Protein AF-A0AAX1EG42-F1 (afdb_monomer)

Sequence (91 aa):
MNEKTILQIFKDQMFRLRLMREGLQLSIDEIYALLNATTPSQQQLIYQLIENCIQKRYLEPAKHSSLPFAIQDVYTITVPGLIKVDEDLFT

Nearest PDB structures (foldseek):
  5x11-assembly4_G  TM=7.120E-01  e=8.576E-02  Bacillus spizizenii str. W23
  5xoh-assembly1_A-2  TM=4.940E-01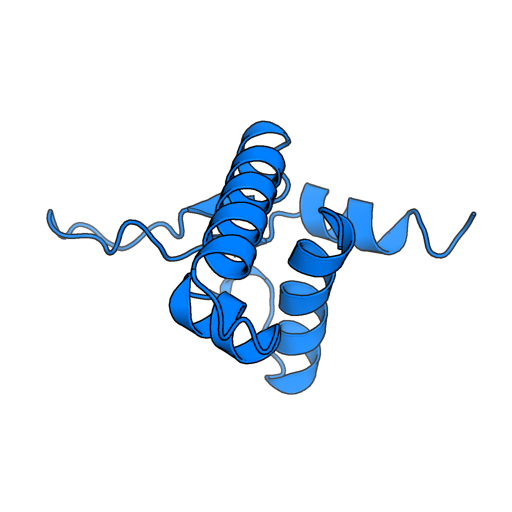  e=8.025E-02  Kitagawia praeruptora
  6i72-assembly1_A  TM=6.682E-01  e=3.239E-01  Fragaria x ananassa
  4xgc-assembly1_E  TM=5.303E-01  e=1.560E-01  Drosophila melanogaster
  5cvv-assembly1_A  TM=5.707E-01  e=5.512E-01  Clarkia breweri

Organism: NCBI:txid454

Solvent-accessible surface area (backbone atoms only — not comparable to full-atom values): 5297 Å² total; per-residue (Å²): 138,54,56,62,60,59,52,44,51,57,54,52,48,24,64,75,70,72,36,53,60,92,73,44,71,46,38,57,66,54,53,32,60,77,66,65,47,84,47,72,70,48,45,52,53,51,50,54,38,50,52,50,30,38,77,71,49,22,30,43,71,51,85,63,76,96,48,101,75,56,71,88,51,29,31,24,62,31,72,63,24,53,50,60,60,52,56,71,74,80,113

Radius of gyration: 12.92 Å; Cα contacts (8 Å, |Δi|>4): 99; chains: 1; bounding box: 34×26×36 Å

Foldseek 3Di:
DALLLQLVVQVVCCVVVVHDQLRDKDFLVRSCVSVVPPDPVSSVVVVVSVVVCVVVVQKDANDDPDDPPPDRGMITGDPVVVVVNVVVVVD

pLDDT: mean 85.61, std 15.62, range [41.34, 95.44]

Mean predicted aligned error: 5.81 Å

Secondary structure (DSSP, 8-state):
--HHHHHHHHHHHHHHHT--GGG--EEHHHHHHHTT--SHHHHHHHHHHHHHHHHTTSEEE----S-TT--TTEEEE-HHHHHHHHHTT--

Structure (mmCIF, N/CA/C/O backbone):
data_AF-A0AAX1EG42-F1
#
_entry.id   AF-A0AAX1EG42-F1
#
loop_
_atom_site.group_PDB
_atom_site.id
_atom_site.type_symbol
_atom_site.label_atom_id
_atom_site.label_alt_id
_atom_site.label_comp_id
_atom_site.label_asym_id
_atom_site.label_entity_id
_atom_site.label_seq_id
_atom_site.pdbx_PDB_ins_code
_atom_site.Cartn_x
_atom_site.Cartn_y
_atom_site.Cartn_z
_atom_site.occupancy
_atom_site.B_iso_or_equiv
_atom_site.auth_seq_id
_atom_site.auth_comp_id
_atom_site.auth_asym_id
_atom_site.auth_atom_id
_atom_site.pdbx_PDB_model_num
ATOM 1 N N . MET A 1 1 ? -3.003 0.364 13.154 1.00 75.25 1 MET A N 1
ATOM 2 C CA . MET A 1 1 ? -2.615 0.349 11.729 1.00 75.25 1 MET A CA 1
ATOM 3 C C . MET A 1 1 ? -1.935 1.668 11.413 1.00 75.25 1 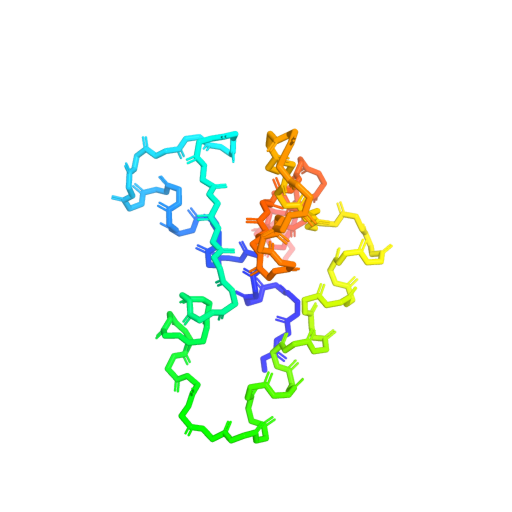MET A C 1
ATOM 5 O O . MET A 1 1 ? -2.364 2.679 11.956 1.00 75.25 1 MET A O 1
ATOM 9 N N . ASN A 1 2 ? -0.857 1.661 10.636 1.00 87.56 2 ASN A N 1
ATOM 10 C CA . ASN A 1 2 ? -0.081 2.861 10.313 1.00 87.56 2 ASN A CA 1
ATOM 11 C C . ASN A 1 2 ? 0.347 2.843 8.836 1.00 87.56 2 ASN A C 1
ATOM 13 O O . ASN A 1 2 ? 0.070 1.886 8.117 1.00 87.56 2 ASN A O 1
ATOM 17 N N . GLU A 1 3 ? 1.037 3.893 8.389 1.00 88.12 3 GLU A N 1
ATOM 18 C CA . GLU A 1 3 ? 1.535 4.026 7.010 1.00 88.12 3 GLU A CA 1
ATOM 19 C C . GLU A 1 3 ? 2.385 2.825 6.577 1.00 88.12 3 GLU A C 1
ATOM 21 O O . GLU A 1 3 ? 2.254 2.343 5.456 1.00 88.12 3 GLU A O 1
ATOM 26 N N . LYS A 1 4 ? 3.198 2.269 7.486 1.00 90.50 4 LYS A N 1
ATOM 27 C CA . LYS A 1 4 ? 4.010 1.075 7.213 1.00 90.50 4 LYS A CA 1
ATOM 28 C C . LYS A 1 4 ? 3.145 -0.120 6.822 1.00 90.50 4 LYS A C 1
ATOM 30 O O . LYS A 1 4 ? 3.539 -0.874 5.942 1.00 90.50 4 LYS A O 1
ATOM 35 N N . THR A 1 5 ? 1.969 -0.284 7.435 1.00 92.75 5 THR A N 1
ATOM 36 C CA . THR A 1 5 ? 1.029 -1.345 7.048 1.00 92.75 5 THR A CA 1
ATOM 37 C C . THR A 1 5 ? 0.610 -1.198 5.586 1.00 92.75 5 THR A C 1
ATOM 39 O O . THR A 1 5 ? 0.604 -2.188 4.867 1.00 92.75 5 THR A O 1
ATOM 42 N N . ILE A 1 6 ? 0.332 0.028 5.128 1.00 94.56 6 ILE A N 1
ATOM 43 C CA . ILE A 1 6 ? -0.019 0.286 3.726 1.00 94.56 6 ILE A CA 1
ATOM 44 C C . ILE A 1 6 ? 1.147 -0.081 2.808 1.00 94.56 6 ILE A C 1
ATOM 46 O O . ILE A 1 6 ? 0.972 -0.846 1.867 1.00 94.56 6 ILE A O 1
ATOM 50 N N . LEU A 1 7 ? 2.351 0.412 3.102 1.00 95.00 7 LEU A N 1
ATOM 51 C CA . LEU A 1 7 ? 3.520 0.174 2.251 1.00 95.00 7 LEU A CA 1
ATOM 52 C C . LEU A 1 7 ? 3.927 -1.309 2.197 1.00 95.00 7 LEU A C 1
ATOM 54 O O . LEU A 1 7 ? 4.338 -1.796 1.143 1.00 95.00 7 LEU A O 1
ATOM 58 N N . GLN A 1 8 ? 3.770 -2.042 3.303 1.00 94.56 8 GLN A N 1
ATOM 59 C CA . GLN A 1 8 ? 4.039 -3.481 3.349 1.00 94.56 8 GLN A CA 1
ATOM 60 C C . GLN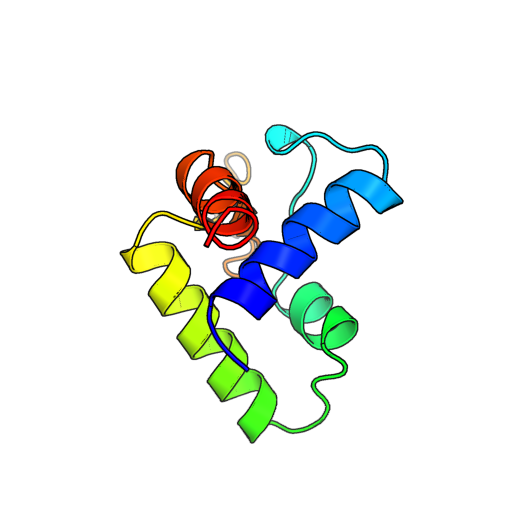 A 1 8 ? 3.127 -4.274 2.414 1.00 94.56 8 GLN A C 1
ATOM 62 O O . GLN A 1 8 ? 3.602 -5.205 1.782 1.00 94.56 8 GLN A O 1
ATOM 67 N N . ILE A 1 9 ? 1.865 -3.873 2.226 1.00 95.44 9 ILE A N 1
ATOM 68 C CA . ILE A 1 9 ? 0.965 -4.555 1.281 1.00 95.44 9 ILE A CA 1
ATOM 69 C C . ILE A 1 9 ? 1.539 -4.531 -0.133 1.00 95.44 9 ILE A C 1
ATOM 71 O O . ILE A 1 9 ? 1.532 -5.555 -0.813 1.00 95.44 9 ILE A O 1
ATOM 75 N N . PHE A 1 10 ? 2.057 -3.383 -0.575 1.00 94.75 10 PHE A N 1
ATOM 76 C CA . PHE A 1 10 ? 2.677 -3.275 -1.895 1.00 94.75 10 PHE A CA 1
ATOM 77 C C . PHE A 1 10 ? 3.890 -4.197 -2.000 1.00 94.75 10 PHE A C 1
ATOM 79 O O . PHE A 1 10 ? 4.006 -4.949 -2.965 1.00 94.75 10 PHE A O 1
ATOM 86 N N . LYS A 1 11 ? 4.761 -4.197 -0.986 1.00 93.19 11 LYS A N 1
ATOM 87 C CA . LYS A 1 11 ? 5.929 -5.082 -0.946 1.00 93.19 11 LYS A CA 1
ATOM 88 C C . LYS A 1 11 ? 5.520 -6.562 -0.968 1.00 93.19 11 LYS A C 1
ATOM 90 O O . LYS A 1 11 ? 6.039 -7.326 -1.779 1.00 93.19 11 LYS A O 1
ATOM 95 N N . ASP A 1 12 ? 4.548 -6.956 -0.156 1.00 94.75 12 ASP A N 1
ATOM 96 C CA . ASP A 1 12 ? 4.038 -8.326 -0.088 1.00 94.75 12 ASP A CA 1
ATOM 97 C C . ASP A 1 12 ? 3.411 -8.766 -1.416 1.00 94.75 12 ASP A C 1
ATOM 99 O O . ASP A 1 12 ? 3.674 -9.874 -1.889 1.00 94.75 12 ASP A O 1
ATOM 103 N N . GLN A 1 13 ? 2.628 -7.897 -2.069 1.00 94.88 13 GLN A N 1
ATOM 104 C CA . GLN A 1 13 ? 2.066 -8.194 -3.389 1.00 94.88 13 GLN A CA 1
ATOM 105 C C . GLN A 1 13 ? 3.149 -8.287 -4.472 1.00 94.88 13 GLN A C 1
ATOM 107 O O . GLN A 1 13 ? 3.047 -9.163 -5.331 1.00 94.88 13 GLN A O 1
ATOM 112 N N . MET A 1 14 ? 4.210 -7.470 -4.420 1.00 93.50 14 MET A N 1
ATOM 113 C CA . MET A 1 14 ? 5.354 -7.589 -5.338 1.00 93.50 14 MET A CA 1
ATOM 114 C C . MET A 1 14 ? 5.979 -8.986 -5.253 1.00 93.50 14 MET A C 1
ATOM 116 O O . MET A 1 14 ? 6.171 -9.644 -6.278 1.00 93.50 14 MET A O 1
ATOM 120 N N . PHE A 1 15 ? 6.229 -9.487 -4.039 1.00 92.38 15 PHE A N 1
ATOM 121 C CA . PHE A 1 15 ? 6.773 -10.834 -3.846 1.00 92.38 15 PHE A CA 1
ATOM 122 C C . PHE A 1 15 ? 5.790 -11.928 -4.262 1.00 92.38 15 PHE A C 1
ATOM 124 O O . PHE A 1 15 ? 6.166 -12.852 -4.988 1.00 92.38 15 PHE A O 1
ATOM 131 N N . ARG A 1 16 ? 4.526 -11.821 -3.840 1.00 94.56 16 ARG A N 1
ATOM 132 C CA . ARG A 1 16 ? 3.486 -12.817 -4.125 1.00 94.56 16 ARG A CA 1
ATOM 133 C C . ARG A 1 16 ? 3.223 -12.968 -5.623 1.00 94.56 16 ARG A C 1
ATOM 135 O O . ARG A 1 16 ? 3.081 -14.090 -6.102 1.00 94.56 16 ARG A O 1
ATOM 142 N N . LEU A 1 17 ? 3.157 -11.856 -6.352 1.00 92.19 17 LEU A N 1
ATOM 143 C CA . LEU A 1 17 ? 2.855 -11.829 -7.785 1.00 92.19 17 LEU A CA 1
ATOM 144 C C . LEU A 1 17 ? 4.113 -11.893 -8.663 1.00 92.19 17 LEU A C 1
ATOM 146 O O . LEU A 1 17 ? 3.997 -11.983 -9.881 1.00 92.19 17 LEU A O 1
ATOM 150 N N . ARG A 1 18 ? 5.311 -11.881 -8.058 1.00 92.19 18 ARG A N 1
ATOM 151 C CA . ARG A 1 18 ? 6.610 -11.789 -8.750 1.00 92.19 18 ARG A CA 1
ATOM 152 C C . ARG A 1 18 ? 6.690 -10.575 -9.682 1.00 92.19 18 ARG A C 1
ATOM 154 O O . ARG A 1 18 ? 7.240 -10.657 -10.779 1.00 92.19 18 ARG A O 1
ATOM 161 N N . LEU A 1 19 ? 6.136 -9.453 -9.233 1.00 91.12 19 LEU A N 1
ATOM 162 C CA . LEU A 1 19 ? 6.116 -8.192 -9.965 1.00 91.12 19 LEU A CA 1
ATOM 163 C C . LEU A 1 19 ? 7.110 -7.206 -9.357 1.00 91.12 19 LEU A C 1
ATOM 165 O O . LEU A 1 19 ? 7.274 -7.121 -8.141 1.00 91.12 19 LEU A O 1
ATOM 169 N N . MET A 1 20 ? 7.754 -6.428 -10.223 1.00 90.81 20 MET A N 1
ATOM 170 C CA . MET A 1 20 ? 8.539 -5.266 -9.810 1.00 90.81 20 MET A CA 1
ATOM 171 C C . MET A 1 20 ? 7.617 -4.075 -9.540 1.00 90.81 20 MET A C 1
ATOM 173 O O . MET A 1 20 ? 6.477 -4.052 -10.000 1.00 90.81 20 MET A O 1
ATOM 177 N N . ARG A 1 21 ? 8.141 -3.052 -8.854 1.00 88.38 21 ARG A N 1
ATOM 178 C CA . ARG A 1 21 ? 7.439 -1.805 -8.502 1.00 88.38 21 ARG A CA 1
ATOM 179 C C . ARG A 1 21 ? 6.604 -1.235 -9.653 1.00 88.38 21 ARG A C 1
ATOM 181 O O . ARG A 1 21 ? 5.437 -0.929 -9.480 1.00 88.38 21 ARG A O 1
ATOM 188 N N . GLU A 1 22 ? 7.208 -1.131 -10.834 1.00 84.62 22 GLU A N 1
ATOM 189 C CA . GLU A 1 22 ? 6.591 -0.537 -12.030 1.00 84.62 22 GLU A CA 1
ATOM 190 C C . GLU A 1 22 ? 5.472 -1.396 -12.626 1.00 84.62 22 GLU A C 1
ATOM 192 O O . GLU A 1 22 ? 4.606 -0.880 -13.326 1.00 84.62 22 GLU A O 1
ATOM 197 N N . GLY A 1 23 ? 5.487 -2.698 -12.337 1.00 84.44 23 GLY A N 1
ATOM 198 C CA . GLY A 1 23 ? 4.461 -3.643 -12.758 1.00 84.44 23 GLY A CA 1
ATOM 199 C C . GLY A 1 23 ? 3.356 -3.852 -11.726 1.00 84.44 23 GLY A C 1
ATOM 200 O O . GLY A 1 23 ? 2.356 -4.476 -12.064 1.00 84.44 23 GLY A O 1
ATOM 201 N N . LEU A 1 24 ? 3.517 -3.357 -10.491 1.00 92.12 24 LEU A N 1
ATOM 202 C CA . LEU A 1 24 ? 2.500 -3.466 -9.451 1.00 92.12 24 LEU A CA 1
ATOM 203 C C . LEU A 1 24 ? 1.744 -2.146 -9.285 1.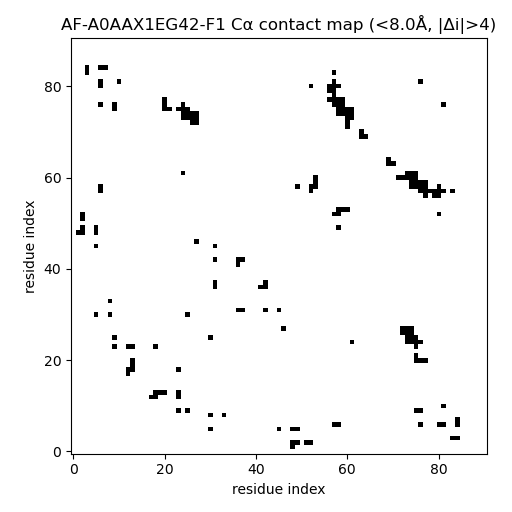00 92.12 24 LEU A C 1
ATOM 205 O O . LEU A 1 24 ? 2.303 -1.102 -8.937 1.00 92.12 24 LEU A O 1
ATOM 209 N N . GLN A 1 25 ? 0.437 -2.247 -9.470 1.00 92.94 25 GLN A N 1
ATOM 210 C CA . GLN A 1 25 ? -0.532 -1.202 -9.200 1.00 92.94 25 GLN A CA 1
ATOM 211 C C . GLN A 1 25 ? -1.642 -1.828 -8.365 1.00 92.94 25 GLN A C 1
ATOM 213 O O . GLN A 1 25 ? -2.056 -2.946 -8.660 1.00 92.94 25 GLN A O 1
ATOM 218 N N . LEU A 1 26 ? -2.074 -1.136 -7.316 1.00 92.94 26 LEU A N 1
ATOM 219 C CA . LEU A 1 26 ? -3.164 -1.586 -6.456 1.00 92.94 26 LEU A CA 1
ATOM 220 C C . LEU A 1 26 ? -4.218 -0.493 -6.383 1.00 92.94 26 LEU A C 1
ATOM 222 O O . LEU A 1 26 ? -3.905 0.663 -6.089 1.00 92.94 26 LEU A O 1
ATOM 226 N N . SER A 1 27 ? -5.459 -0.876 -6.645 1.00 93.12 27 SER A N 1
ATOM 227 C CA . SER A 1 27 ? -6.632 -0.045 -6.414 1.00 93.12 27 SER A CA 1
ATOM 228 C C . SER A 1 27 ? -6.960 0.075 -4.924 1.00 93.12 27 SER A C 1
ATOM 230 O O . SER A 1 27 ? -6.565 -0.765 -4.110 1.00 93.12 27 SER A O 1
ATOM 232 N N . ILE A 1 28 ? -7.727 1.100 -4.554 1.00 92.06 28 ILE A N 1
ATOM 233 C CA . ILE A 1 28 ? -8.218 1.284 -3.186 1.00 92.06 28 ILE A CA 1
ATOM 234 C C . ILE A 1 28 ? -9.019 0.070 -2.699 1.00 92.06 28 ILE A C 1
ATOM 236 O O . ILE A 1 28 ? -8.830 -0.371 -1.566 1.00 92.06 28 ILE A O 1
ATOM 240 N N . ASP A 1 29 ? -9.832 -0.527 -3.573 1.00 92.00 29 ASP A N 1
ATOM 241 C CA . ASP A 1 29 ? -10.645 -1.703 -3.262 1.00 92.00 29 ASP A CA 1
ATOM 242 C C . ASP A 1 29 ? -9.776 -2.933 -2.987 1.00 92.00 29 ASP A C 1
ATOM 244 O O . ASP A 1 29 ? -10.031 -3.687 -2.045 1.00 92.00 29 ASP A O 1
ATOM 248 N N . GLU A 1 30 ? -8.700 -3.120 -3.757 1.00 94.06 30 GLU A N 1
ATOM 249 C CA . GLU A 1 30 ? -7.725 -4.180 -3.498 1.00 94.06 30 GLU A CA 1
ATOM 250 C C . GLU A 1 30 ? -7.006 -3.958 -2.169 1.00 94.06 30 GLU A C 1
ATOM 252 O O . GLU A 1 30 ? -6.821 -4.908 -1.409 1.00 94.06 30 GLU A O 1
ATOM 257 N N . ILE A 1 31 ? -6.64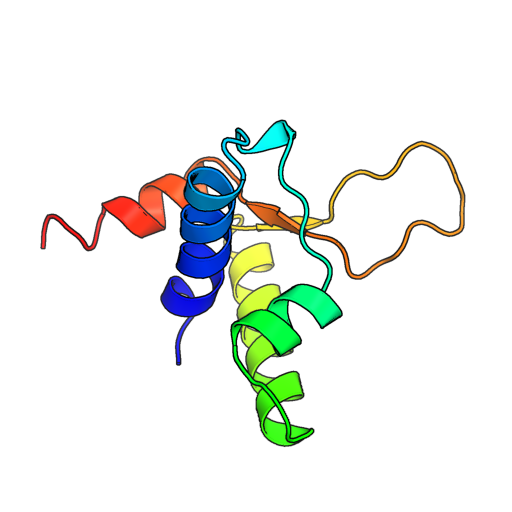2 -2.717 -1.841 1.00 94.44 31 ILE A N 1
ATOM 258 C CA . ILE A 1 31 ? -6.013 -2.393 -0.554 1.00 94.44 31 ILE A CA 1
ATOM 259 C C . ILE A 1 31 ? -6.983 -2.677 0.602 1.00 94.44 31 ILE A C 1
ATOM 261 O O . ILE A 1 31 ? -6.582 -3.278 1.602 1.00 94.44 31 ILE A O 1
ATOM 265 N N . TYR A 1 32 ? -8.262 -2.317 0.470 1.00 94.56 32 TYR A N 1
ATOM 266 C CA . TYR A 1 32 ? -9.294 -2.652 1.453 1.00 94.56 32 TYR A CA 1
ATOM 267 C C . TYR A 1 32 ? -9.452 -4.161 1.626 1.00 94.56 32 TYR A C 1
ATOM 269 O O . TYR A 1 32 ? -9.477 -4.644 2.760 1.00 94.56 32 TYR A O 1
ATOM 277 N N . ALA A 1 33 ? -9.502 -4.913 0.526 1.00 94.81 33 ALA A N 1
ATOM 278 C CA . ALA A 1 33 ? -9.607 -6.366 0.559 1.00 94.81 33 ALA A CA 1
ATOM 279 C C . ALA A 1 33 ? -8.380 -7.012 1.223 1.00 94.81 33 ALA A C 1
ATOM 281 O O . ALA A 1 33 ? -8.529 -7.873 2.088 1.00 94.81 33 ALA A O 1
ATOM 282 N N . LEU A 1 34 ? -7.169 -6.557 0.886 1.00 94.94 34 LEU A N 1
ATOM 283 C CA . LEU A 1 34 ? -5.915 -7.064 1.456 1.00 94.94 34 LEU A CA 1
ATOM 284 C C . LEU A 1 34 ? -5.787 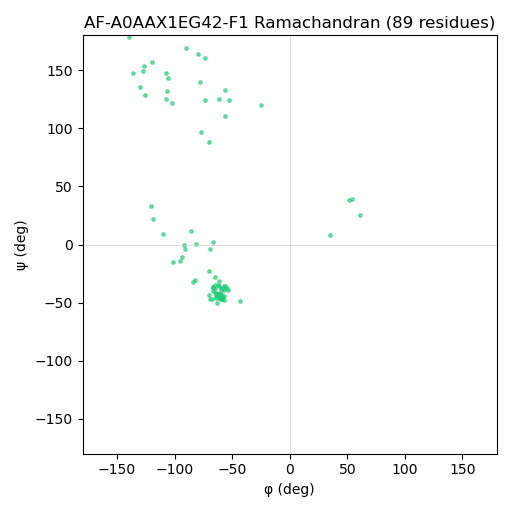-6.766 2.958 1.00 94.94 34 LEU A C 1
ATOM 286 O O . LEU A 1 34 ? -5.156 -7.533 3.684 1.00 94.94 34 LEU A O 1
ATOM 290 N N . LEU A 1 35 ? -6.424 -5.694 3.435 1.00 93.94 35 LEU A N 1
ATOM 291 C CA . LEU A 1 35 ? -6.498 -5.332 4.853 1.00 93.94 35 LEU A CA 1
ATOM 292 C C . LEU A 1 35 ? -7.719 -5.897 5.584 1.00 93.94 35 LEU A C 1
ATOM 294 O O . LEU A 1 35 ? -7.859 -5.660 6.784 1.00 93.94 35 LEU A O 1
ATOM 298 N N . ASN A 1 36 ? -8.594 -6.637 4.896 1.00 93.00 36 ASN A N 1
ATOM 299 C CA . ASN A 1 36 ? -9.885 -7.091 5.420 1.00 93.00 36 ASN A CA 1
ATOM 300 C C . ASN A 1 36 ? -10.726 -5.940 6.013 1.00 93.00 36 ASN A C 1
ATOM 302 O O . ASN A 1 36 ? -11.391 -6.094 7.041 1.00 93.00 36 ASN A O 1
ATOM 306 N N . ALA A 1 37 ? -10.682 -4.769 5.376 1.00 91.88 37 ALA A N 1
ATOM 307 C CA . ALA A 1 37 ? -11.393 -3.576 5.811 1.00 91.88 37 ALA A CA 1
ATOM 308 C C . ALA A 1 37 ? -12.880 -3.673 5.452 1.00 91.88 37 ALA A C 1
ATOM 310 O O . ALA A 1 37 ? -13.291 -3.392 4.327 1.00 91.88 37 ALA A O 1
ATOM 311 N N . THR A 1 38 ? -13.687 -4.090 6.425 1.00 90.12 38 THR A N 1
ATOM 312 C CA . THR A 1 38 ? -15.114 -4.400 6.223 1.00 90.12 38 THR A CA 1
ATOM 313 C C . THR A 1 38 ? -16.045 -3.288 6.692 1.00 90.12 38 THR A C 1
ATOM 315 O O . THR A 1 38 ? -17.218 -3.283 6.323 1.00 90.12 38 THR A O 1
ATOM 318 N N . THR A 1 39 ? -15.548 -2.333 7.486 1.00 93.50 39 THR A N 1
ATOM 319 C CA . THR A 1 39 ? -16.353 -1.215 7.995 1.00 93.50 39 THR A CA 1
ATOM 320 C C . THR A 1 39 ? -15.995 0.109 7.312 1.00 93.50 39 THR A C 1
ATOM 322 O O . THR A 1 39 ? -14.817 0.354 7.030 1.00 93.50 39 THR A O 1
ATOM 325 N N . PRO A 1 40 ? -16.963 1.032 7.138 1.00 92.56 40 PRO A N 1
ATOM 326 C CA . PRO A 1 40 ? -16.692 2.359 6.575 1.00 92.56 40 PRO A CA 1
ATOM 327 C C . PRO A 1 40 ? -15.637 3.149 7.362 1.00 92.56 40 PRO A C 1
ATOM 329 O O . PRO A 1 40 ? -14.807 3.843 6.785 1.00 92.56 40 PRO A O 1
ATOM 332 N N . SER A 1 41 ? -15.617 3.004 8.690 1.00 92.50 41 SER A N 1
ATOM 333 C CA . SER A 1 41 ? -14.625 3.654 9.553 1.00 92.50 41 SER A CA 1
ATOM 334 C C . SER A 1 41 ? -13.194 3.162 9.304 1.00 92.50 41 SER A C 1
ATOM 336 O O . SER A 1 41 ? -12.257 3.958 9.334 1.00 92.50 41 SER A O 1
ATOM 338 N N . GLN A 1 42 ? -13.010 1.866 9.030 1.00 92.69 42 GLN A N 1
ATOM 339 C CA . GLN A 1 42 ? -11.705 1.303 8.674 1.00 92.69 42 GLN A CA 1
ATOM 340 C C . GLN A 1 42 ? -11.268 1.768 7.287 1.00 92.69 42 GLN A C 1
ATOM 342 O O . GLN A 1 42 ? -10.119 2.164 7.116 1.00 92.69 42 GLN A O 1
ATOM 347 N N . GLN A 1 43 ? -12.186 1.768 6.320 1.00 93.00 43 GLN A N 1
ATOM 348 C CA . GLN A 1 43 ? -11.924 2.245 4.961 1.00 93.00 43 GLN A CA 1
ATOM 349 C C . GLN A 1 43 ? -11.507 3.720 4.947 1.00 93.00 43 GLN A C 1
ATOM 351 O O . GLN A 1 43 ? -10.524 4.073 4.296 1.00 93.00 43 GLN A O 1
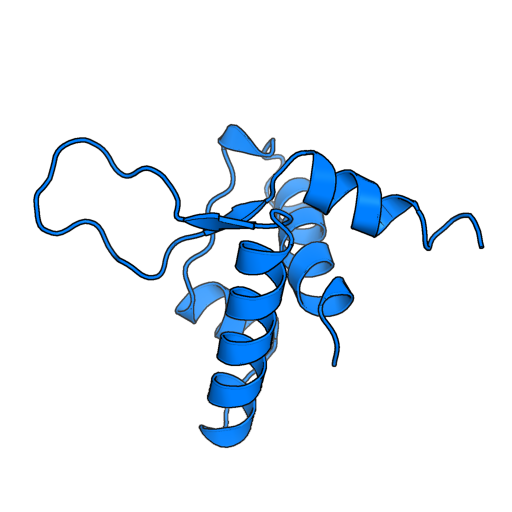ATOM 356 N N . GLN A 1 44 ? -12.176 4.563 5.738 1.00 93.50 44 GLN A N 1
ATOM 357 C CA . GLN A 1 44 ? -11.816 5.972 5.890 1.00 93.50 44 GLN A CA 1
ATOM 358 C C . GLN A 1 44 ? -10.423 6.146 6.512 1.00 93.50 44 GLN A C 1
ATOM 360 O O . GLN A 1 44 ? -9.634 6.956 6.030 1.00 93.50 44 GLN A O 1
ATOM 365 N N . LEU A 1 45 ? -10.089 5.361 7.542 1.00 94.69 45 LEU A N 1
ATOM 366 C CA . LEU A 1 45 ? -8.750 5.374 8.134 1.00 94.69 45 LEU A CA 1
ATOM 367 C C . LEU A 1 45 ? -7.677 4.947 7.119 1.00 94.69 45 LEU A C 1
ATOM 369 O O . LEU A 1 45 ? -6.622 5.569 7.044 1.00 94.69 45 LEU A O 1
ATOM 373 N N . ILE A 1 46 ? -7.929 3.894 6.336 1.00 94.44 46 ILE A N 1
ATOM 374 C CA . ILE A 1 46 ? -7.006 3.426 5.289 1.00 94.44 46 ILE A CA 1
ATOM 375 C C . ILE A 1 46 ? -6.801 4.506 4.235 1.00 94.44 46 ILE A C 1
ATOM 377 O O . ILE A 1 46 ? -5.662 4.781 3.866 1.00 94.44 46 ILE A O 1
ATOM 381 N N . TYR A 1 47 ? -7.884 5.142 3.794 1.00 93.12 47 TYR A N 1
ATOM 382 C CA . TYR A 1 47 ? -7.827 6.219 2.816 1.00 93.12 47 TYR A CA 1
ATOM 383 C C . TYR A 1 47 ? -6.959 7.384 3.318 1.00 93.12 47 TYR A C 1
ATOM 385 O O . TYR A 1 47 ? -6.031 7.799 2.631 1.00 93.12 47 TYR A O 1
ATOM 393 N N . GLN A 1 48 ? -7.151 7.821 4.567 1.00 94.06 48 GLN A N 1
ATOM 394 C CA . GLN A 1 48 ? -6.301 8.844 5.191 1.00 94.06 48 GLN A CA 1
ATOM 395 C C . GLN A 1 48 ? -4.822 8.430 5.267 1.00 94.06 48 GLN A C 1
ATOM 397 O O . GLN A 1 48 ? -3.930 9.252 5.058 1.00 94.06 48 GLN A O 1
ATOM 402 N N . LEU A 1 49 ? -4.530 7.158 5.559 1.00 95.00 49 LEU A N 1
ATOM 403 C CA . LEU A 1 49 ? -3.150 6.665 5.571 1.00 95.00 49 LEU A CA 1
ATOM 404 C C . LEU A 1 49 ? -2.526 6.672 4.171 1.00 95.00 49 LEU A C 1
ATOM 406 O O . LEU A 1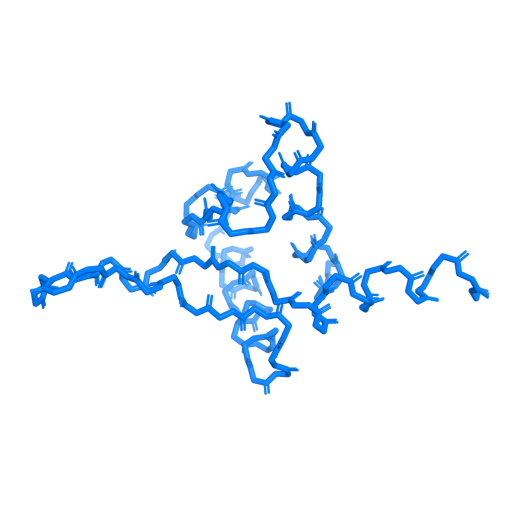 49 ? -1.350 7.006 4.043 1.00 95.00 49 LEU A O 1
ATOM 410 N N . ILE A 1 50 ? -3.297 6.349 3.132 1.00 94.19 50 ILE A N 1
ATOM 411 C CA . ILE A 1 50 ? -2.848 6.434 1.737 1.00 94.19 50 ILE A CA 1
ATOM 412 C C . ILE A 1 50 ? -2.555 7.888 1.360 1.00 94.19 50 ILE A C 1
ATOM 414 O O . ILE A 1 50 ? -1.480 8.163 0.828 1.00 94.19 50 ILE A O 1
ATOM 418 N N . GLU A 1 51 ? -3.443 8.828 1.696 1.00 92.88 51 GLU A N 1
ATOM 419 C CA . GLU A 1 51 ? -3.210 10.259 1.464 1.00 92.88 51 GLU A CA 1
ATOM 420 C C . GLU A 1 51 ? -1.918 10.739 2.140 1.00 92.88 51 GLU A C 1
ATOM 422 O O . GLU A 1 51 ? -1.097 11.408 1.509 1.00 92.88 51 GLU A O 1
ATOM 427 N N . ASN A 1 52 ? -1.674 10.329 3.388 1.00 94.38 52 ASN A N 1
ATOM 428 C CA . ASN A 1 52 ? -0.431 10.647 4.090 1.00 94.38 52 ASN A CA 1
ATOM 429 C C . ASN A 1 52 ? 0.800 10.046 3.390 1.00 94.38 52 ASN A C 1
ATOM 431 O O . ASN A 1 52 ? 1.822 10.720 3.236 1.00 94.38 52 ASN A O 1
ATOM 435 N N . CYS A 1 53 ? 0.715 8.796 2.921 1.00 94.75 53 CYS A N 1
ATOM 436 C CA . CYS A 1 53 ? 1.781 8.170 2.141 1.00 94.75 53 CYS A CA 1
ATOM 437 C C . CYS A 1 53 ? 2.057 8.920 0.827 1.00 94.75 53 CYS A C 1
ATOM 439 O O . CYS A 1 53 ? 3.218 9.029 0.432 1.00 94.75 53 CYS A O 1
ATOM 441 N N . ILE A 1 54 ? 1.032 9.470 0.171 1.00 93.75 54 ILE A N 1
ATOM 442 C CA . ILE A 1 54 ? 1.185 10.289 -1.041 1.00 93.75 54 ILE A CA 1
ATOM 443 C C . ILE A 1 54 ? 1.856 11.624 -0.711 1.00 93.75 54 ILE A C 1
ATOM 445 O O . ILE A 1 54 ? 2.826 12.003 -1.369 1.00 93.75 54 ILE A O 1
ATOM 449 N N . GLN A 1 55 ? 1.409 12.318 0.340 1.00 93.62 55 GLN A N 1
ATOM 450 C CA . GLN A 1 55 ? 2.023 13.577 0.785 1.00 93.62 55 GLN A CA 1
ATOM 451 C C . GLN A 1 55 ? 3.515 13.402 1.110 1.00 93.62 55 GLN A C 1
ATOM 453 O O . GLN A 1 55 ? 4.335 14.260 0.777 1.00 93.62 55 GLN A O 1
ATOM 458 N N . LYS A 1 56 ? 3.882 12.256 1.694 1.00 94.25 56 LYS A N 1
ATOM 459 C CA . LYS A 1 56 ? 5.271 11.870 1.993 1.00 94.25 56 LYS A CA 1
ATOM 460 C C . LYS A 1 56 ? 6.032 11.280 0.801 1.00 94.25 56 LYS A C 1
ATOM 462 O O . LYS A 1 56 ? 7.204 10.941 0.940 1.00 94.25 56 LYS A O 1
ATOM 467 N N . ARG A 1 57 ? 5.399 11.185 -0.373 1.00 93.56 57 ARG A N 1
ATOM 468 C CA . ARG A 1 57 ? 5.952 10.616 -1.615 1.00 93.56 57 ARG A CA 1
ATOM 469 C C . ARG A 1 57 ? 6.348 9.142 -1.511 1.00 93.56 57 ARG A C 1
ATOM 471 O O . ARG A 1 57 ? 7.212 8.692 -2.259 1.00 93.56 57 ARG A O 1
ATOM 478 N N . TYR A 1 58 ? 5.739 8.388 -0.601 1.00 95.12 58 TYR A N 1
ATOM 479 C CA . TYR A 1 58 ? 5.914 6.936 -0.484 1.00 95.12 58 TYR A CA 1
ATOM 480 C C . TYR A 1 58 ? 5.035 6.166 -1.470 1.00 95.12 58 TYR A C 1
ATOM 482 O O . TYR A 1 58 ? 5.421 5.099 -1.943 1.00 95.12 58 TYR A O 1
ATOM 490 N N . LEU A 1 59 ? 3.873 6.727 -1.799 1.00 93.88 59 LEU A N 1
ATOM 491 C CA . LEU A 1 59 ? 2.998 6.265 -2.868 1.00 93.88 59 LEU A CA 1
ATOM 492 C C . LEU A 1 59 ? 2.822 7.383 -3.894 1.00 93.88 59 LEU A C 1
ATOM 494 O O . LEU A 1 59 ? 2.973 8.564 -3.577 1.00 93.88 59 LEU A O 1
ATOM 498 N N . GLU A 1 60 ? 2.463 7.006 -5.110 1.00 91.62 60 GLU A N 1
ATOM 499 C CA . GLU A 1 60 ? 1.989 7.930 -6.134 1.00 91.62 60 GLU A CA 1
ATOM 500 C C . GLU A 1 60 ? 0.761 7.338 -6.840 1.00 91.62 60 GLU A C 1
ATOM 502 O O . GLU A 1 60 ? 0.665 6.112 -6.969 1.00 91.62 60 GLU A O 1
ATOM 507 N N . PRO A 1 61 ? -0.191 8.172 -7.296 1.00 89.00 61 PRO A N 1
ATOM 508 C CA . PRO A 1 61 ? -1.256 7.708 -8.175 1.00 89.00 61 PRO A CA 1
ATOM 509 C C . PRO A 1 61 ? -0.653 7.055 -9.421 1.00 89.00 61 PRO A C 1
ATOM 511 O O . PRO A 1 61 ? 0.262 7.606 -10.043 1.00 89.00 61 PRO A O 1
ATOM 514 N N . ALA A 1 62 ? -1.155 5.880 -9.792 1.00 82.81 62 ALA A N 1
ATOM 515 C CA . ALA A 1 62 ? -0.711 5.195 -10.991 1.00 82.81 62 ALA A CA 1
ATOM 516 C C . ALA A 1 62 ? -1.020 6.071 -12.210 1.00 82.81 62 ALA A C 1
ATOM 518 O O . ALA A 1 62 ? -2.151 6.509 -12.429 1.00 82.81 62 ALA A O 1
ATOM 519 N N . LYS A 1 63 ? 0.005 6.351 -13.020 1.00 68.56 63 LYS A N 1
ATOM 520 C CA . LYS A 1 63 ? -0.158 7.096 -14.269 1.00 68.56 63 LYS A CA 1
ATOM 521 C C . LYS A 1 63 ? -0.897 6.215 -15.270 1.00 68.56 63 LYS A C 1
ATOM 523 O O . LYS A 1 63 ? -0.264 5.504 -16.047 1.00 68.56 63 LYS A O 1
ATOM 528 N N . HIS A 1 64 ? -2.225 6.251 -15.270 1.00 55.22 64 HIS A N 1
ATOM 529 C CA . HIS A 1 64 ? -2.970 5.685 -16.381 1.00 55.22 64 HIS A CA 1
ATOM 530 C C . HIS A 1 64 ? -2.850 6.602 -17.601 1.00 55.22 64 HIS A C 1
ATOM 532 O O . HIS A 1 64 ? -3.126 7.800 -17.567 1.00 55.22 64 HIS A O 1
ATOM 538 N N . SER A 1 65 ? -2.378 5.981 -18.674 1.00 41.34 65 SER A N 1
ATOM 539 C CA . SER A 1 65 ? -2.479 6.359 -20.077 1.00 41.34 65 SER A CA 1
ATOM 540 C C . SER A 1 65 ? -3.690 7.247 -20.368 1.00 41.34 65 SER A C 1
ATOM 542 O O . SER A 1 65 ? -4.807 6.797 -20.157 1.00 41.34 65 SER A O 1
ATOM 544 N N . SER A 1 66 ? -3.436 8.458 -20.882 1.00 42.44 66 SER A N 1
ATOM 545 C CA . SER A 1 66 ? -4.176 9.276 -21.876 1.00 42.44 66 SER A CA 1
ATOM 546 C C . SER A 1 66 ? -5.715 9.268 -21.952 1.00 42.44 66 SER A C 1
ATOM 548 O O . SER A 1 66 ? -6.262 9.816 -22.908 1.00 42.44 66 SER A O 1
ATOM 550 N N . LEU A 1 67 ? -6.431 8.651 -21.021 1.00 42.62 67 LEU A N 1
ATOM 551 C CA . LEU A 1 67 ? -7.878 8.519 -21.024 1.00 42.62 67 LEU A CA 1
ATOM 552 C C . LEU A 1 67 ? -8.432 9.453 -19.943 1.00 42.62 67 LEU A C 1
ATOM 554 O O . LEU A 1 67 ? -8.035 9.346 -18.784 1.00 42.62 67 LEU A O 1
ATOM 558 N N . PRO A 1 68 ? -9.357 10.363 -20.292 1.00 45.19 68 PRO A N 1
ATOM 559 C CA . PRO A 1 68 ? -9.846 11.416 -19.397 1.00 45.19 68 PRO A CA 1
ATOM 560 C C . PRO A 1 68 ? -10.659 10.908 -18.188 1.00 45.19 68 PRO A C 1
ATOM 562 O O . PRO A 1 68 ? -11.120 11.714 -17.388 1.00 45.19 68 PRO A O 1
ATOM 565 N N . PHE A 1 69 ? -10.803 9.588 -18.032 1.00 46.88 69 PHE A N 1
ATOM 566 C CA . PHE A 1 69 ? -11.512 8.915 -16.939 1.00 46.88 69 PHE A CA 1
ATOM 567 C C . PHE A 1 69 ? -10.589 7.974 -16.147 1.00 46.88 69 PHE A C 1
ATOM 569 O O . PHE A 1 69 ? -11.018 6.907 -15.713 1.00 46.88 69 PHE A O 1
ATOM 576 N N . ALA A 1 70 ? -9.302 8.320 -16.021 1.00 45.72 70 ALA A N 1
ATOM 577 C CA . ALA A 1 70 ? -8.345 7.549 -15.233 1.00 45.72 70 ALA A CA 1
ATOM 578 C C . ALA A 1 70 ? -8.886 7.322 -13.810 1.00 45.72 70 ALA A C 1
ATOM 580 O O . ALA A 1 70 ? -9.252 8.271 -13.117 1.00 45.72 70 ALA A O 1
ATOM 581 N N . ILE A 1 71 ? -8.956 6.049 -13.419 1.00 53.12 71 ILE A N 1
ATOM 582 C CA . ILE A 1 71 ? -9.426 5.579 -12.116 1.00 53.12 71 ILE A CA 1
ATOM 583 C C . ILE A 1 71 ? -8.571 6.274 -11.048 1.00 53.12 71 ILE A C 1
ATOM 585 O O . ILE A 1 71 ? -7.369 6.026 -10.967 1.00 53.12 71 ILE A O 1
ATOM 589 N N . GLN A 1 72 ? -9.178 7.185 -10.281 1.00 65.75 72 GLN A N 1
ATOM 590 C CA . GLN A 1 72 ? -8.480 8.073 -9.333 1.00 65.75 72 GLN A CA 1
ATOM 591 C C . GLN A 1 72 ? -7.905 7.338 -8.113 1.00 65.75 72 GLN A C 1
ATOM 593 O O . GLN A 1 72 ? -7.168 7.926 -7.325 1.00 65.75 72 GLN A O 1
ATOM 598 N N . ASP A 1 73 ? -8.172 6.040 -8.015 1.00 84.88 73 ASP A N 1
ATOM 599 C CA . ASP A 1 73 ? -7.947 5.246 -6.818 1.00 84.88 73 ASP A CA 1
ATOM 600 C C . ASP A 1 73 ? -6.953 4.101 -7.032 1.00 84.88 73 ASP A C 1
ATOM 602 O O . ASP A 1 73 ? -6.987 3.115 -6.305 1.00 84.88 73 ASP A O 1
ATOM 606 N N . VAL A 1 74 ? -6.087 4.193 -8.045 1.00 90.88 74 VAL A N 1
ATOM 607 C CA . VAL 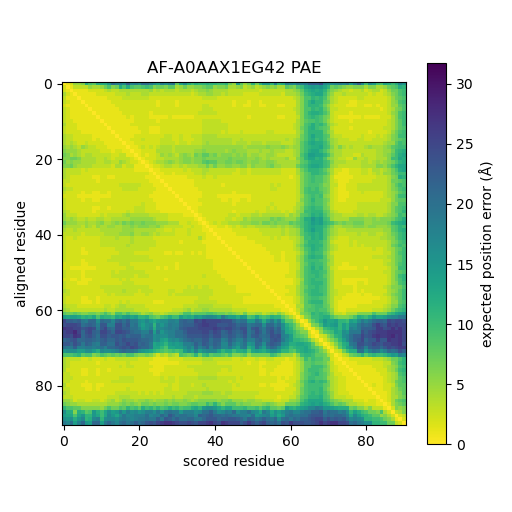A 1 74 ? -5.006 3.223 -8.276 1.00 90.88 74 VAL A CA 1
ATOM 608 C C . VAL A 1 74 ? -3.675 3.845 -7.892 1.00 90.88 74 VAL A C 1
ATOM 610 O O . VAL A 1 74 ? -3.349 4.955 -8.310 1.00 90.88 74 VAL A O 1
ATOM 613 N N . TYR A 1 75 ? -2.876 3.110 -7.128 1.00 92.12 75 TYR A N 1
ATOM 614 C CA . TYR A 1 75 ? -1.621 3.592 -6.568 1.00 92.12 75 TYR A CA 1
ATOM 615 C C . TYR A 1 75 ? -0.468 2.658 -6.915 1.00 92.12 75 TYR A C 1
ATOM 617 O O . TYR A 1 75 ? -0.643 1.453 -7.108 1.00 92.12 75 TYR A O 1
ATOM 625 N N . THR A 1 76 ? 0.735 3.216 -6.954 1.00 93.19 76 THR A N 1
ATOM 626 C CA . THR A 1 76 ? 1.985 2.460 -7.014 1.00 93.19 76 THR A CA 1
ATOM 627 C C . THR A 1 76 ? 2.922 2.932 -5.910 1.00 93.19 76 THR A C 1
ATOM 629 O O . THR A 1 76 ? 2.888 4.092 -5.486 1.00 93.19 76 THR A O 1
ATOM 632 N N . ILE A 1 77 ? 3.754 2.017 -5.415 1.00 94.50 77 ILE A N 1
ATOM 633 C CA . ILE A 1 77 ? 4.775 2.354 -4.427 1.00 94.50 77 ILE A CA 1
ATOM 634 C C . ILE A 1 77 ? 5.960 3.031 -5.114 1.00 94.50 77 ILE A C 1
ATOM 636 O O . ILE A 1 77 ? 6.378 2.658 -6.211 1.00 94.50 77 ILE A O 1
ATOM 640 N N . THR A 1 78 ? 6.515 4.057 -4.480 1.00 94.12 78 THR A N 1
ATOM 641 C CA . THR A 1 78 ? 7.706 4.748 -4.979 1.00 94.12 78 THR A CA 1
ATOM 642 C C . THR A 1 78 ? 8.975 4.096 -4.425 1.00 94.12 78 THR A C 1
ATOM 644 O O . THR A 1 78 ? 8.935 3.287 -3.497 1.00 94.12 78 THR A O 1
ATOM 647 N N . VAL A 1 79 ? 10.139 4.467 -4.965 1.00 93.25 79 VAL A N 1
ATOM 648 C CA . VAL A 1 79 ? 11.429 4.044 -4.391 1.00 93.25 79 VAL A CA 1
ATOM 649 C C . VAL A 1 79 ? 11.583 4.513 -2.930 1.00 93.25 79 VAL A C 1
ATOM 651 O O . VAL A 1 79 ? 11.896 3.670 -2.092 1.00 93.25 79 VAL A O 1
ATOM 654 N N . PRO A 1 80 ? 11.295 5.786 -2.570 1.00 93.94 80 PRO A N 1
ATOM 655 C CA . PRO A 1 80 ? 11.243 6.207 -1.167 1.00 93.94 80 PRO A CA 1
ATOM 656 C C . PRO A 1 80 ? 10.308 5.366 -0.292 1.00 93.94 80 PRO A C 1
ATOM 658 O O . PRO A 1 80 ? 10.652 5.065 0.847 1.00 93.94 80 PRO A O 1
ATOM 661 N N . GLY A 1 81 ? 9.144 4.963 -0.815 1.00 93.94 81 GLY A N 1
ATOM 662 C CA . GLY A 1 81 ? 8.214 4.097 -0.091 1.00 93.94 81 GLY A CA 1
ATOM 663 C C . GLY A 1 81 ? 8.816 2.731 0.230 1.00 93.94 81 GLY A C 1
ATOM 664 O O . GLY A 1 81 ? 8.708 2.273 1.363 1.00 93.94 81 GLY A O 1
ATOM 665 N N . LEU A 1 82 ? 9.510 2.111 -0.729 1.00 92.25 82 LEU A N 1
ATOM 666 C CA . LEU A 1 82 ? 10.204 0.836 -0.516 1.00 92.25 82 LEU A CA 1
ATOM 667 C C . LEU A 1 82 ? 11.337 0.958 0.509 1.00 92.25 82 LEU A C 1
ATOM 669 O O . LEU A 1 82 ? 11.427 0.132 1.411 1.00 92.25 82 LEU A O 1
ATOM 673 N N . ILE A 1 83 ? 12.145 2.019 0.424 1.00 91.75 83 ILE A N 1
ATOM 674 C CA . ILE A 1 83 ? 13.210 2.283 1.403 1.00 91.75 83 ILE A CA 1
ATOM 675 C C . ILE A 1 83 ? 12.614 2.412 2.806 1.00 91.75 83 ILE A C 1
ATOM 677 O O . ILE A 1 83 ? 13.108 1.783 3.738 1.00 91.75 83 ILE A O 1
ATOM 681 N N . LYS A 1 84 ? 11.507 3.152 2.960 1.00 90.50 84 LYS A N 1
ATOM 682 C CA . LYS A 1 84 ? 10.869 3.332 4.269 1.00 90.50 84 LYS A CA 1
ATOM 683 C C . LYS A 1 84 ? 10.377 2.015 4.878 1.00 90.50 84 LYS A C 1
ATOM 685 O O . LYS A 1 84 ? 10.368 1.864 6.099 1.00 90.50 84 LYS A O 1
ATOM 690 N N . VAL A 1 85 ? 9.970 1.058 4.044 1.00 88.56 85 VAL A N 1
ATOM 691 C CA . VAL A 1 85 ? 9.590 -0.286 4.497 1.00 88.56 85 VAL A CA 1
ATOM 692 C C . VAL A 1 85 ? 10.791 -1.053 5.060 1.00 88.56 85 VAL A C 1
ATOM 694 O O . VAL A 1 85 ? 10.631 -1.786 6.039 1.00 88.56 85 VAL A O 1
ATOM 697 N N . ASP A 1 86 ? 11.968 -0.872 4.460 1.00 83.38 86 ASP A N 1
ATOM 698 C CA . ASP A 1 86 ? 13.206 -1.566 4.823 1.00 83.38 86 ASP A CA 1
ATOM 699 C C . ASP A 1 86 ? 13.965 -0.911 5.987 1.00 83.38 86 ASP A C 1
ATOM 701 O O . ASP A 1 86 ? 14.574 -1.623 6.780 1.00 83.38 86 ASP A O 1
ATOM 705 N N . GLU A 1 87 ? 13.905 0.415 6.150 1.00 77.12 87 GLU A N 1
ATOM 706 C CA . GLU A 1 87 ? 14.582 1.144 7.243 1.00 77.12 87 GLU A CA 1
ATOM 707 C C . GLU A 1 87 ? 14.193 0.631 8.638 1.00 77.12 87 GLU A C 1
ATOM 709 O O . GLU A 1 87 ? 15.027 0.524 9.537 1.00 77.12 87 GLU A O 1
ATOM 714 N N . ASP A 1 88 ? 12.935 0.234 8.809 1.00 59.12 88 ASP A N 1
ATOM 715 C CA . ASP A 1 88 ? 12.415 -0.255 10.083 1.00 59.12 88 ASP A CA 1
ATOM 716 C C . ASP A 1 88 ? 12.662 -1.775 10.294 1.00 59.12 88 ASP A C 1
ATOM 718 O O . ASP A 1 88 ? 12.018 -2.382 11.151 1.00 59.12 88 ASP A O 1
ATOM 722 N N . LEU A 1 89 ? 13.491 -2.432 9.468 1.00 54.78 89 LEU A N 1
ATOM 723 C CA . LEU A 1 89 ? 14.026 -3.785 9.724 1.00 54.78 89 LEU A CA 1
ATOM 724 C C . LEU A 1 89 ? 15.413 -3.742 10.386 1.00 54.78 89 LEU A C 1
ATOM 726 O O . LEU A 1 89 ? 15.879 -4.762 10.890 1.00 54.78 89 LEU A O 1
ATOM 730 N N . PHE A 1 90 ? 16.067 -2.577 10.374 1.00 47.09 90 PHE A N 1
ATOM 731 C CA . PHE A 1 90 ? 17.423 -2.369 10.893 1.00 47.09 90 PHE A CA 1
ATOM 732 C C . PHE A 1 90 ? 17.468 -1.513 12.171 1.00 47.09 90 PHE A C 1
ATOM 734 O O . PHE A 1 90 ? 18.551 -1.123 12.607 1.00 47.09 90 PHE A O 1
ATOM 741 N N . THR A 1 91 ? 16.307 -1.227 12.766 1.00 43.12 91 THR A N 1
ATOM 742 C CA . THR A 1 91 ? 16.143 -0.577 14.077 1.00 43.12 91 THR A CA 1
ATOM 743 C C . THR A 1 91 ? 15.371 -1.483 15.022 1.00 43.12 91 THR A C 1
ATOM 745 O O . THR A 1 91 ? 15.711 -1.468 16.225 1.00 43.12 91 THR A O 1
#